Protein AF-A0A1D6GNK1-F1 (afdb_monomer_lite)

Radius of gyration: 24.68 Å; chains: 1; bounding box: 44×51×56 Å

Sequence (110 aa):
MMPVAHVVEWTYQKFAKYGMEVPQLTPSRIRLLSCNRTFSCSRAKEQLGYEPLVSLKDGLKRTVESYPHLQAQNHRSISKASIFLGNGNRMKLPSSLLQKQYFGKMRSKL

Organism: Zea mays (NCBI:txid4577)

Foldseek 3Di:
DVVVLVVQVVVQVVVVVVVDPDPPPDSVNCVVVVDPDDDDCPVVCVPVVDDDPDDPVVVVVVVCVVCVVPPPPPPVPPPVCCVVVVPPDPDPDDPVVVVVVVVVVVVVPD

pLDDT: mean 71.31, std 13.74, range [42.47, 94.38]

InterPro domains:
  IPR036291 NAD(P)-binding domain superfamily [SSF51735] (18-70)

Structure (mmCIF, N/CA/C/O backbone):
data_AF-A0A1D6GNK1-F1
#
_entry.id   AF-A0A1D6GNK1-F1
#
loop_
_atom_site.group_PDB
_atom_site.id
_atom_site.type_symbol
_atom_site.label_atom_id
_atom_site.label_alt_id
_atom_site.label_comp_id
_atom_site.label_asym_id
_atom_site.label_entity_id
_atom_site.label_seq_id
_atom_site.pdbx_PDB_ins_code
_atom_site.Cartn_x
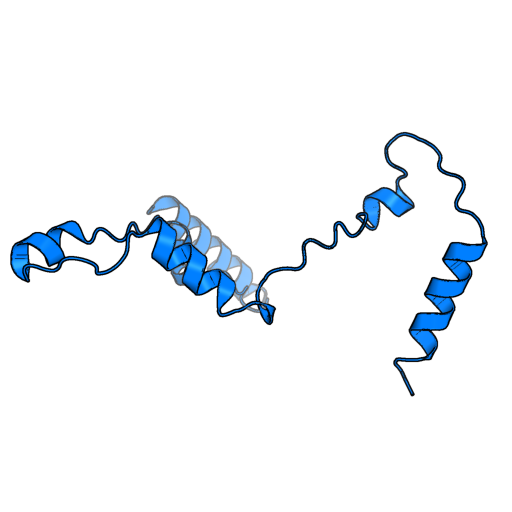_atom_site.Cartn_y
_atom_site.Cartn_z
_atom_site.occupancy
_atom_site.B_iso_or_equiv
_atom_site.auth_seq_id
_atom_site.auth_comp_id
_atom_site.auth_asym_id
_atom_site.auth_atom_id
_atom_site.pdbx_PDB_model_num
ATOM 1 N N . MET A 1 1 ? 14.592 9.598 6.555 1.00 56.69 1 MET A N 1
ATOM 2 C CA . MET A 1 1 ? 13.909 9.907 5.274 1.00 56.69 1 MET A CA 1
ATOM 3 C C . MET A 1 1 ? 14.633 10.950 4.415 1.00 56.69 1 MET A C 1
ATOM 5 O O . MET A 1 1 ? 14.673 10.761 3.209 1.00 56.69 1 MET A O 1
ATOM 9 N N . MET A 1 2 ? 15.238 12.006 4.979 1.00 65.94 2 MET A N 1
ATOM 10 C CA . MET A 1 2 ? 15.969 13.021 4.190 1.00 65.94 2 MET A CA 1
ATOM 11 C C . MET A 1 2 ? 17.198 12.535 3.387 1.00 65.94 2 MET A C 1
ATOM 13 O O . MET A 1 2 ? 17.350 13.006 2.264 1.00 65.94 2 MET A O 1
ATOM 17 N N . PRO A 1 3 ? 18.057 11.600 3.853 1.00 73.94 3 PRO A N 1
ATOM 18 C CA . PRO A 1 3 ? 19.281 11.278 3.106 1.00 73.94 3 PRO A CA 1
ATOM 19 C C . PRO A 1 3 ? 18.995 10.521 1.803 1.00 73.94 3 PRO A C 1
ATOM 21 O O . PRO A 1 3 ? 19.637 10.766 0.789 1.00 73.94 3 PRO A O 1
ATOM 24 N N . VAL A 1 4 ? 17.975 9.659 1.802 1.00 73.75 4 VAL A N 1
ATOM 25 C CA . VAL A 1 4 ? 17.554 8.910 0.609 1.00 73.75 4 VAL A CA 1
ATOM 26 C C . VAL A 1 4 ? 17.015 9.855 -0.464 1.00 73.75 4 VAL A C 1
ATOM 28 O O . VAL A 1 4 ? 17.313 9.671 -1.638 1.00 73.75 4 VAL A O 1
ATOM 31 N N . ALA A 1 5 ? 16.279 10.899 -0.073 1.00 69.38 5 ALA A N 1
ATOM 32 C CA . ALA A 1 5 ? 15.758 11.884 -1.017 1.00 69.38 5 ALA A CA 1
ATOM 33 C C . ALA A 1 5 ? 16.888 12.619 -1.759 1.00 69.38 5 ALA A C 1
ATOM 35 O O . ALA A 1 5 ? 16.835 12.712 -2.982 1.00 69.38 5 ALA A O 1
ATOM 36 N N . HIS A 1 6 ? 17.939 13.045 -1.048 1.00 78.19 6 HIS A N 1
ATOM 37 C CA . HIS A 1 6 ? 19.087 13.722 -1.663 1.00 78.19 6 HIS A CA 1
ATOM 38 C C . HIS A 1 6 ? 19.878 12.809 -2.609 1.00 78.19 6 HIS A C 1
ATOM 40 O O . HIS A 1 6 ? 20.309 13.245 -3.672 1.00 78.19 6 HIS A O 1
ATOM 46 N N . VAL A 1 7 ? 20.041 11.526 -2.264 1.00 80.44 7 VAL A N 1
ATOM 47 C CA . VAL A 1 7 ? 20.714 10.550 -3.140 1.00 80.44 7 VAL A CA 1
ATOM 48 C C . VAL A 1 7 ? 19.909 10.318 -4.424 1.00 80.44 7 VAL A C 1
ATOM 50 O O . VAL A 1 7 ? 20.475 10.270 -5.517 1.00 80.44 7 VAL A O 1
ATOM 53 N N . VAL A 1 8 ? 18.581 10.227 -4.321 1.00 75.50 8 VAL A N 1
ATOM 54 C CA . VAL A 1 8 ? 17.702 10.088 -5.493 1.00 75.50 8 VAL A CA 1
ATOM 55 C C . VAL A 1 8 ? 17.755 11.347 -6.358 1.00 75.50 8 VAL A C 1
ATOM 57 O O . VAL A 1 8 ? 17.873 11.251 -7.572 1.00 75.50 8 VAL A O 1
ATOM 60 N N . GLU A 1 9 ? 17.709 12.533 -5.762 1.00 77.94 9 GLU A N 1
ATOM 61 C CA . GLU A 1 9 ? 17.786 13.790 -6.507 1.00 77.94 9 GLU A CA 1
ATOM 62 C C . GLU A 1 9 ? 19.134 13.954 -7.226 1.00 77.94 9 GLU A C 1
ATOM 64 O O . GLU A 1 9 ? 19.174 14.301 -8.408 1.00 77.94 9 GLU A O 1
ATOM 69 N N . TRP A 1 10 ? 20.238 13.617 -6.555 1.00 80.94 10 TRP A N 1
ATOM 70 C CA . TRP A 1 10 ? 21.578 13.661 -7.136 1.00 80.94 10 TRP A CA 1
ATOM 71 C C . TRP A 1 10 ? 21.747 12.685 -8.303 1.00 80.94 10 TRP A C 1
ATOM 73 O O . TRP A 1 10 ? 22.263 13.061 -9.359 1.00 80.94 10 TRP A O 1
ATOM 83 N N . THR A 1 11 ? 21.283 11.442 -8.144 1.00 78.38 11 THR A N 1
ATOM 84 C CA . THR A 1 11 ? 21.312 10.453 -9.232 1.00 78.38 11 THR A CA 1
ATOM 85 C C . THR A 1 11 ? 20.488 10.940 -10.418 1.00 78.38 11 THR A C 1
ATOM 87 O O . THR A 1 11 ? 20.973 10.922 -11.546 1.00 78.38 11 THR A O 1
ATOM 90 N N . TYR A 1 12 ? 19.301 11.489 -10.174 1.00 74.94 12 TYR A N 1
ATOM 91 C CA . TYR A 1 12 ? 18.439 12.024 -11.221 1.00 74.94 12 TYR A CA 1
ATOM 92 C C . TYR A 1 12 ? 19.077 13.195 -11.981 1.00 74.94 12 TYR A C 1
ATOM 94 O O . TYR A 1 12 ? 19.057 13.206 -13.208 1.00 74.94 12 TYR A O 1
ATOM 102 N N . GLN A 1 13 ? 19.721 14.141 -11.286 1.00 75.50 13 GLN A N 1
ATOM 103 C CA . GLN A 1 13 ? 20.464 15.234 -11.928 1.00 75.50 13 GLN A CA 1
ATOM 104 C C . GLN A 1 13 ? 21.646 14.733 -12.765 1.00 75.50 13 GLN A C 1
ATOM 106 O O . GLN A 1 13 ? 21.953 15.308 -13.811 1.00 75.50 13 GLN A O 1
ATOM 111 N N . LYS A 1 14 ? 22.331 13.674 -12.317 1.00 76.62 14 LYS A N 1
ATOM 112 C CA . LYS A 1 14 ? 23.428 13.067 -13.075 1.00 76.62 14 LYS A CA 1
ATOM 113 C C . LYS A 1 14 ? 22.912 12.353 -14.320 1.00 76.62 14 LYS A C 1
ATOM 115 O O . LYS A 1 14 ? 23.453 12.608 -15.388 1.00 76.62 14 LYS A O 1
ATOM 120 N N . PHE A 1 15 ? 21.865 11.537 -14.216 1.00 71.50 15 PHE A N 1
ATOM 121 C CA . PHE A 1 15 ? 21.309 10.780 -15.345 1.00 71.50 15 PHE A CA 1
ATOM 122 C C . PHE A 1 15 ? 20.551 11.652 -16.357 1.00 71.50 15 PHE A C 1
ATOM 124 O O . PHE A 1 15 ? 20.661 1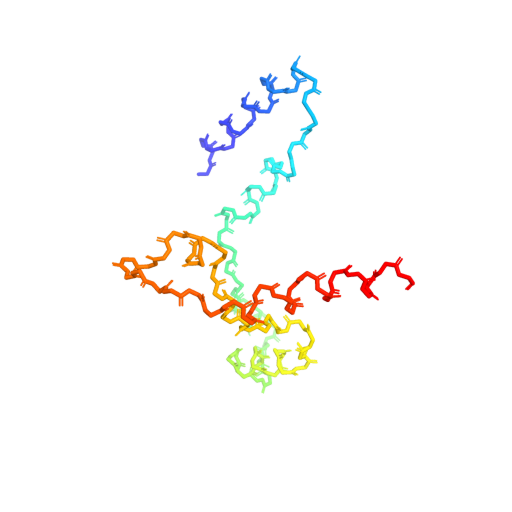1.404 -17.556 1.00 71.50 15 PHE A O 1
ATOM 131 N N . ALA A 1 16 ? 19.868 12.715 -15.915 1.00 68.06 16 ALA A N 1
ATOM 132 C CA . ALA A 1 16 ? 19.173 13.649 -16.806 1.00 68.06 16 ALA A CA 1
ATOM 133 C C . ALA A 1 16 ? 20.130 14.366 -17.776 1.00 68.06 16 ALA A C 1
ATOM 135 O O . ALA A 1 16 ? 19.777 14.610 -18.927 1.00 68.06 16 ALA A O 1
ATOM 136 N N . LYS A 1 17 ? 21.372 14.644 -17.351 1.00 69.00 17 LYS A N 1
ATOM 137 C CA . LYS A 1 17 ? 22.411 15.231 -18.219 1.00 69.00 17 LYS A CA 1
ATOM 138 C C . LYS A 1 17 ? 22.889 14.289 -19.328 1.00 69.00 17 LYS A C 1
ATOM 140 O O . LYS A 1 17 ? 23.434 14.766 -20.315 1.00 69.00 17 LYS A O 1
ATOM 145 N N . TYR A 1 18 ? 22.670 12.983 -19.182 1.00 73.25 18 TYR A N 1
ATOM 146 C CA . TYR A 1 18 ? 23.006 11.978 -20.192 1.00 73.25 18 TYR A CA 1
ATOM 147 C C . TYR A 1 18 ? 21.840 11.670 -21.148 1.00 73.25 18 TYR A C 1
ATOM 149 O O . TYR A 1 18 ? 21.936 10.725 -21.924 1.00 73.25 18 TYR A O 1
ATOM 157 N N . GLY A 1 19 ? 20.739 12.436 -21.105 1.00 69.88 19 GLY A N 1
ATOM 158 C CA . GLY A 1 19 ? 19.602 12.262 -22.022 1.00 69.88 19 GLY A CA 1
ATOM 159 C C . GLY A 1 19 ? 18.810 10.967 -21.811 1.00 69.88 19 GLY A C 1
ATOM 160 O O . GLY A 1 19 ? 18.034 10.572 -22.675 1.00 69.88 19 GLY A O 1
ATOM 161 N N . MET A 1 20 ? 19.011 10.295 -20.677 1.00 68.12 20 MET A N 1
ATOM 162 C CA . MET A 1 20 ? 18.274 9.088 -20.311 1.00 68.12 20 MET A CA 1
ATOM 163 C C . MET A 1 20 ? 16.834 9.458 -19.950 1.00 68.12 20 MET A C 1
ATOM 165 O O . MET A 1 20 ? 16.616 10.385 -19.165 1.00 68.12 20 MET A O 1
ATOM 169 N N . GLU A 1 21 ? 15.854 8.720 -20.479 1.00 65.94 21 GLU A N 1
ATOM 170 C CA . GLU A 1 21 ? 14.468 8.879 -20.045 1.00 65.94 21 GLU A CA 1
ATOM 171 C C . GLU A 1 21 ? 14.369 8.647 -18.538 1.00 65.94 21 GLU A C 1
ATOM 173 O O . GLU A 1 21 ? 14.903 7.689 -17.971 1.00 65.94 21 GLU A O 1
ATOM 178 N N . VAL A 1 22 ? 13.687 9.583 -17.894 1.00 61.81 22 VAL A N 1
ATOM 179 C CA . VAL A 1 22 ? 13.406 9.577 -16.469 1.00 61.81 22 VAL A CA 1
ATOM 180 C C . VAL A 1 22 ? 12.841 8.212 -16.059 1.00 61.81 22 VAL A C 1
ATOM 182 O O . VAL A 1 22 ? 11.763 7.833 -16.530 1.00 61.81 22 VAL A O 1
ATOM 185 N N . PRO A 1 23 ? 13.501 7.468 -15.152 1.00 65.00 23 PRO A N 1
ATOM 186 C CA . PRO A 1 23 ? 12.922 6.237 -14.646 1.00 65.00 23 PRO A CA 1
ATOM 187 C C . PRO A 1 23 ? 11.628 6.565 -13.894 1.00 65.00 23 PRO A C 1
ATOM 189 O O . PRO A 1 23 ? 11.521 7.593 -13.224 1.00 65.00 23 PRO A O 1
ATOM 192 N N . GLN A 1 24 ? 10.658 5.647 -13.919 1.00 67.00 24 GLN A N 1
ATOM 193 C CA . GLN A 1 24 ? 9.368 5.791 -13.219 1.00 67.00 24 GLN A CA 1
ATOM 194 C C . GLN A 1 24 ? 9.501 6.023 -11.700 1.00 67.00 24 GLN A C 1
ATOM 196 O O . GLN A 1 24 ? 8.526 6.328 -11.010 1.00 67.00 24 GLN A O 1
ATOM 201 N N . LEU A 1 25 ? 10.710 5.895 -11.161 1.00 67.44 25 LEU A N 1
ATOM 202 C CA . LEU A 1 25 ? 11.059 6.058 -9.764 1.00 67.44 25 LEU A CA 1
ATOM 203 C C . LEU A 1 25 ? 11.387 7.525 -9.417 1.00 67.44 25 LEU A C 1
ATOM 205 O O . LEU A 1 25 ? 12.500 7.873 -9.037 1.00 67.44 25 LEU A O 1
ATOM 209 N N . THR A 1 26 ? 10.397 8.406 -9.543 1.00 75.12 26 THR A N 1
ATOM 210 C CA . THR A 1 26 ? 10.494 9.814 -9.122 1.00 75.12 26 THR A CA 1
ATOM 211 C C . THR A 1 26 ? 10.656 9.917 -7.593 1.00 75.12 26 THR A C 1
ATOM 213 O O . THR A 1 26 ? 10.016 9.138 -6.875 1.00 75.12 26 THR A O 1
ATOM 216 N N . PRO A 1 27 ? 11.409 10.900 -7.053 1.00 72.38 27 PRO A N 1
ATOM 217 C CA . PRO A 1 27 ? 11.552 11.119 -5.608 1.00 72.38 27 PRO A CA 1
ATOM 218 C C . PRO A 1 27 ? 10.224 11.127 -4.838 1.00 72.38 27 PRO A C 1
ATOM 220 O O . PRO A 1 27 ? 10.122 10.547 -3.758 1.00 72.38 27 PRO A O 1
ATOM 223 N N . SER A 1 28 ? 9.173 11.711 -5.420 1.00 76.75 28 SER A N 1
ATOM 224 C CA . SER A 1 28 ? 7.818 11.723 -4.857 1.00 76.75 28 SER A CA 1
ATOM 225 C C . SER A 1 28 ? 7.246 10.315 -4.682 1.00 76.75 28 SER A C 1
ATOM 227 O O . SER A 1 28 ? 6.677 10.007 -3.637 1.00 76.75 28 SER A O 1
ATOM 229 N N . ARG A 1 29 ? 7.444 9.431 -5.671 1.00 77.94 29 ARG A N 1
ATOM 230 C CA . ARG A 1 29 ? 7.027 8.025 -5.598 1.00 77.94 29 ARG A CA 1
ATOM 231 C C . ARG A 1 29 ? 7.821 7.271 -4.539 1.00 77.94 29 ARG A C 1
ATOM 233 O O . ARG A 1 29 ? 7.223 6.563 -3.739 1.00 77.94 29 ARG A O 1
ATOM 240 N N . ILE A 1 30 ? 9.132 7.483 -4.459 1.00 78.75 30 ILE A N 1
ATOM 241 C CA . ILE A 1 30 ? 9.977 6.864 -3.425 1.00 78.75 30 ILE A CA 1
ATOM 242 C C . ILE A 1 30 ? 9.550 7.321 -2.033 1.00 78.75 30 ILE A C 1
ATOM 244 O O . ILE A 1 30 ? 9.437 6.502 -1.129 1.00 78.75 30 ILE A O 1
ATOM 248 N N . ARG A 1 31 ? 9.244 8.607 -1.855 1.00 78.56 31 ARG A N 1
ATOM 249 C CA . ARG A 1 31 ? 8.748 9.144 -0.585 1.00 78.56 31 ARG A CA 1
ATOM 250 C C . ARG A 1 31 ? 7.398 8.544 -0.196 1.00 78.56 31 ARG A C 1
ATOM 252 O O . ARG A 1 31 ? 7.206 8.212 0.969 1.00 78.56 31 ARG A O 1
ATOM 259 N N . LEU A 1 32 ? 6.482 8.391 -1.151 1.00 77.50 32 LEU A N 1
ATOM 260 C CA . LEU A 1 32 ? 5.188 7.747 -0.914 1.00 77.50 32 LEU A CA 1
ATOM 261 C C . LEU A 1 32 ? 5.338 6.266 -0.543 1.00 77.50 32 LEU A C 1
ATOM 263 O O . LEU A 1 32 ? 4.644 5.810 0.357 1.00 77.50 32 LEU A O 1
ATOM 267 N N . LEU A 1 33 ? 6.244 5.542 -1.203 1.00 78.56 33 LEU A N 1
ATOM 268 C CA . LEU A 1 33 ? 6.482 4.114 -0.968 1.00 78.56 33 LEU A CA 1
ATOM 269 C C . LEU A 1 33 ? 7.304 3.841 0.302 1.00 78.56 33 LEU A C 1
ATOM 271 O O . LEU A 1 33 ? 7.107 2.826 0.960 1.00 78.56 33 LEU A O 1
ATOM 275 N N . SER A 1 34 ? 8.233 4.734 0.646 1.00 77.69 34 SER A N 1
ATOM 276 C CA . SER A 1 34 ? 9.130 4.584 1.797 1.00 77.69 34 SER A CA 1
ATOM 277 C C . SER A 1 34 ? 8.430 4.878 3.124 1.00 77.69 34 SER A C 1
ATOM 279 O O . SER A 1 34 ? 8.750 4.262 4.141 1.00 77.69 34 SER A O 1
ATOM 281 N N . CYS A 1 35 ? 7.462 5.793 3.136 1.00 71.50 35 CYS A N 1
ATOM 282 C CA . CYS A 1 35 ? 6.683 6.080 4.332 1.00 71.50 35 CYS A CA 1
ATOM 283 C C . CYS A 1 35 ? 5.612 5.000 4.543 1.00 71.50 35 CYS A C 1
ATOM 285 O O . CYS A 1 35 ? 4.640 4.933 3.795 1.00 71.50 35 CYS A O 1
ATOM 287 N N . ASN A 1 36 ? 5.746 4.195 5.602 1.00 67.25 36 ASN A N 1
ATOM 288 C CA . ASN A 1 36 ? 4.697 3.268 6.019 1.00 67.25 36 ASN A CA 1
ATOM 289 C C . ASN A 1 36 ? 3.495 4.074 6.545 1.00 67.25 36 ASN A C 1
ATOM 291 O O . ASN A 1 36 ? 3.509 4.586 7.665 1.00 67.25 36 ASN A O 1
ATOM 295 N N . ARG A 1 37 ? 2.484 4.274 5.694 1.00 69.25 37 ARG A N 1
ATOM 296 C CA . ARG A 1 37 ? 1.251 4.980 6.053 1.00 69.25 37 ARG A CA 1
ATOM 297 C C . ARG A 1 37 ? 0.304 3.993 6.722 1.00 69.25 37 ARG A C 1
ATOM 299 O O . ARG A 1 37 ? -0.420 3.261 6.054 1.00 69.25 37 ARG A O 1
ATOM 306 N N . THR A 1 38 ? 0.313 3.974 8.047 1.00 76.69 38 THR A N 1
ATOM 307 C CA . THR A 1 38 ? -0.693 3.242 8.810 1.00 76.69 38 THR A CA 1
ATOM 308 C C . THR A 1 38 ? -1.993 4.048 8.815 1.00 76.69 38 THR A C 1
ATOM 310 O O . THR A 1 38 ? -2.021 5.225 9.174 1.00 76.69 38 THR A O 1
ATOM 313 N N . PHE A 1 39 ? -3.088 3.430 8.374 1.00 68.56 39 PHE A N 1
ATOM 314 C CA . PHE A 1 39 ? -4.420 4.018 8.492 1.00 68.56 39 PHE A CA 1
ATOM 315 C C . PHE A 1 39 ? -4.985 3.667 9.870 1.00 68.56 39 PHE A C 1
ATOM 317 O O . PHE A 1 39 ? -5.462 2.560 10.101 1.00 68.56 39 PHE A O 1
ATOM 324 N N . SER A 1 40 ? -4.881 4.608 10.810 1.00 77.62 40 SER A N 1
ATOM 325 C CA . SER A 1 40 ? -5.518 4.522 12.125 1.00 77.62 40 SER A CA 1
ATOM 326 C C . SER A 1 40 ? -6.910 5.152 12.055 1.00 77.62 40 SER A C 1
ATOM 328 O O . SER A 1 40 ? -7.046 6.353 11.827 1.00 77.62 40 SER A O 1
ATOM 330 N N . CYS A 1 41 ? -7.949 4.348 12.286 1.00 77.62 41 CYS A N 1
ATOM 331 C CA . CYS A 1 41 ? -9.326 4.835 12.423 1.00 77.62 41 CYS A CA 1
ATOM 332 C C . CYS A 1 41 ? -9.650 5.322 13.848 1.00 77.62 41 CYS A C 1
ATOM 334 O O . CYS A 1 41 ? -10.797 5.662 14.126 1.00 77.62 41 CYS A O 1
ATOM 336 N N . SER A 1 42 ? -8.666 5.370 14.754 1.00 82.88 42 SER A N 1
ATOM 337 C CA . SER A 1 42 ? -8.886 5.691 16.170 1.00 82.88 42 SER A CA 1
ATOM 338 C C . SER A 1 42 ? -9.497 7.082 16.358 1.00 82.88 42 SER A C 1
ATOM 340 O O . SER A 1 42 ? -10.459 7.228 17.102 1.00 82.88 42 SER A O 1
ATOM 342 N N . ARG A 1 43 ? -9.008 8.083 15.612 1.00 83.81 43 ARG A N 1
ATOM 343 C CA . ARG A 1 43 ? -9.550 9.452 15.660 1.00 83.81 43 ARG A CA 1
ATOM 344 C C . ARG A 1 43 ? -10.971 9.558 15.118 1.00 83.81 43 ARG A C 1
ATOM 346 O O . ARG A 1 43 ? -11.786 10.265 15.690 1.00 83.81 43 ARG A O 1
ATOM 353 N N . ALA A 1 44 ? -11.287 8.832 14.047 1.00 85.19 44 ALA A N 1
ATOM 354 C CA . ALA A 1 44 ? -12.638 8.825 13.491 1.00 85.19 44 ALA A CA 1
ATOM 355 C C . ALA A 1 44 ? -13.642 8.205 14.474 1.00 85.19 44 ALA A C 1
ATOM 357 O O . ALA A 1 44 ? -14.753 8.706 14.618 1.00 85.19 44 ALA A O 1
ATOM 358 N N . LYS A 1 45 ? -13.234 7.154 15.196 1.00 85.94 45 LYS A N 1
ATOM 359 C CA . LYS A 1 45 ? -14.057 6.540 16.242 1.00 85.94 45 LYS A CA 1
ATOM 360 C C . LYS A 1 45 ? -14.340 7.510 17.393 1.00 85.94 45 LYS A C 1
ATOM 362 O O . LYS A 1 45 ? -15.475 7.590 17.842 1.00 85.94 45 LYS A O 1
ATOM 367 N N . GLU A 1 46 ? -13.330 8.259 17.829 1.00 89.62 46 GLU A N 1
ATOM 368 C CA . GLU A 1 46 ? -13.450 9.228 18.926 1.00 89.62 46 GLU A CA 1
ATOM 369 C C . GLU A 1 46 ? -14.259 10.475 18.533 1.00 89.62 46 GLU A C 1
ATOM 371 O O . GLU A 1 46 ? -15.116 10.916 19.289 1.00 89.62 46 GLU A O 1
ATOM 376 N N . GLN A 1 47 ? -14.024 11.026 17.339 1.00 91.88 47 GLN A N 1
ATOM 377 C CA . GLN A 1 47 ? -14.629 12.294 16.919 1.00 91.88 47 GLN A CA 1
ATOM 378 C C . GLN A 1 47 ? -16.010 12.137 16.274 1.00 91.88 47 GLN A C 1
ATOM 380 O O . GLN A 1 47 ? -16.829 13.045 16.368 1.00 91.88 47 GLN A O 1
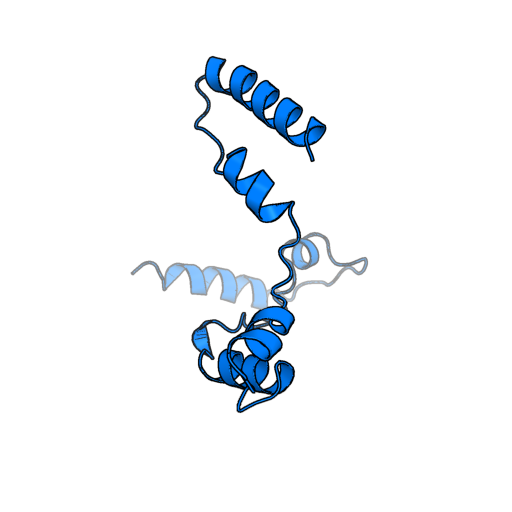ATOM 385 N N . LEU A 1 48 ? -16.263 11.021 15.585 1.00 89.31 48 LEU A N 1
ATOM 386 C CA . LEU A 1 48 ? -17.484 10.812 14.796 1.00 89.31 48 LEU A CA 1
ATOM 387 C C . LEU A 1 48 ? -18.352 9.671 15.338 1.00 89.31 48 LEU A C 1
ATOM 389 O O . LEU A 1 48 ? -19.360 9.338 14.721 1.00 89.31 48 LEU A O 1
ATOM 393 N N . GLY A 1 49 ? -17.946 9.024 16.439 1.00 87.81 49 GLY A N 1
ATOM 394 C CA . GLY A 1 49 ? -18.615 7.819 16.939 1.00 87.81 49 GLY A CA 1
ATOM 395 C C . GLY A 1 49 ? -18.577 6.663 15.935 1.00 87.81 49 GLY A C 1
ATOM 396 O O . GLY A 1 49 ? -19.429 5.781 15.972 1.00 87.81 49 GLY A O 1
ATOM 397 N N . TYR A 1 50 ? -17.625 6.687 14.997 1.00 83.81 50 TYR A N 1
ATOM 398 C CA . TYR A 1 50 ? -17.572 5.720 13.911 1.00 83.81 50 TYR A CA 1
ATOM 399 C C . TYR A 1 50 ? -17.292 4.311 14.444 1.00 83.81 50 TYR A C 1
ATOM 401 O O . TYR A 1 50 ? -16.208 4.033 14.970 1.00 83.81 50 TYR A O 1
ATOM 409 N N . GLU A 1 51 ? -18.244 3.404 14.241 1.00 86.19 51 GLU A N 1
ATOM 410 C CA . GLU A 1 51 ? -18.087 1.977 14.494 1.00 86.19 51 GLU A CA 1
ATOM 411 C C . GLU A 1 51 ? -18.205 1.200 13.173 1.00 86.19 51 GLU A C 1
ATOM 413 O O . GLU A 1 51 ? -19.224 1.296 12.485 1.00 86.19 51 GLU A O 1
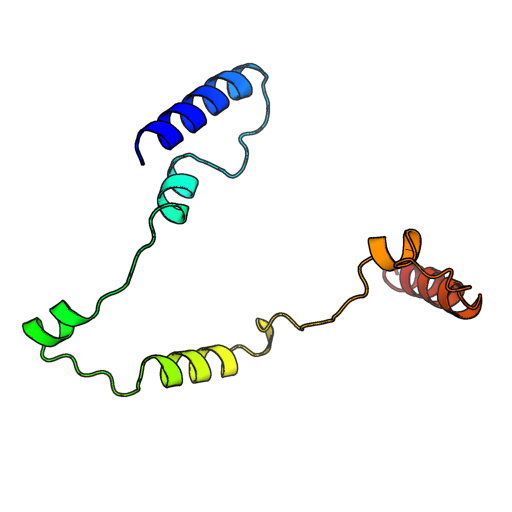ATOM 418 N N . PRO A 1 52 ? -17.158 0.464 12.756 1.00 82.44 52 PRO A N 1
ATOM 419 C CA . PRO A 1 52 ? -17.201 -0.272 11.502 1.00 82.44 52 PRO A CA 1
ATOM 420 C C . PRO A 1 52 ? -18.175 -1.453 11.602 1.00 82.44 52 PRO A C 1
ATOM 422 O O . PRO A 1 52 ? -18.066 -2.276 12.506 1.00 82.44 52 PRO A O 1
ATOM 425 N N . LEU A 1 53 ? -19.070 -1.582 10.614 1.00 88.81 53 LEU A N 1
ATOM 426 C CA . LEU A 1 53 ? -20.053 -2.676 10.524 1.00 88.81 53 LEU A CA 1
ATOM 427 C C . LEU A 1 53 ? -19.399 -4.072 10.494 1.00 88.81 53 LEU A C 1
ATOM 429 O O . LEU A 1 53 ? -20.007 -5.068 10.877 1.00 88.81 53 LEU A O 1
ATOM 433 N N . VAL A 1 54 ? -18.166 -4.153 9.993 1.00 89.00 54 VAL A N 1
ATOM 434 C CA . VAL A 1 54 ? -17.398 -5.395 9.869 1.00 89.00 54 VAL A CA 1
ATOM 435 C C . VAL A 1 54 ? -15.978 -5.198 10.379 1.00 89.00 54 VAL A C 1
ATOM 437 O O . VAL A 1 54 ? -15.403 -4.114 10.265 1.00 89.00 54 VAL A O 1
ATOM 440 N N . SER A 1 55 ? -15.384 -6.269 10.906 1.00 89.31 55 SER A N 1
ATOM 441 C CA . SER A 1 55 ? -13.979 -6.249 11.309 1.00 89.31 55 SER A CA 1
ATOM 442 C C . SER A 1 55 ? -13.064 -5.991 10.101 1.00 89.31 55 SER A C 1
ATOM 444 O O . SER A 1 55 ? -13.394 -6.339 8.965 1.00 89.31 55 SER A O 1
ATOM 446 N N . LEU A 1 56 ? -11.875 -5.423 10.336 1.00 86.75 56 LEU A N 1
ATOM 447 C CA . LEU A 1 56 ? -10.903 -5.151 9.266 1.00 86.75 56 LEU A CA 1
ATOM 448 C C . LEU A 1 56 ? -10.538 -6.420 8.475 1.00 86.75 56 LEU A C 1
ATOM 450 O O . LEU A 1 56 ? -10.404 -6.376 7.253 1.00 86.75 56 LEU A O 1
ATOM 454 N N . LYS A 1 57 ? -10.398 -7.557 9.170 1.00 90.25 57 LYS A N 1
ATOM 455 C CA . LYS A 1 57 ? -10.058 -8.847 8.556 1.00 90.25 57 LYS A CA 1
ATOM 456 C C . LYS A 1 57 ? -11.180 -9.343 7.645 1.00 90.25 57 LYS A C 1
ATOM 458 O O . LYS A 1 57 ? -10.906 -9.766 6.524 1.00 90.25 57 LYS A O 1
ATOM 463 N N . ASP A 1 58 ? -12.427 -9.238 8.097 1.00 93.44 58 ASP A N 1
ATOM 464 C CA . ASP A 1 58 ? -13.584 -9.668 7.308 1.00 93.44 58 ASP A CA 1
ATOM 465 C C . ASP A 1 58 ? -13.820 -8.755 6.109 1.00 93.44 58 ASP A C 1
ATOM 467 O O . ASP A 1 58 ? -14.086 -9.238 5.010 1.00 93.44 58 ASP A O 1
ATOM 471 N N . GLY A 1 59 ? -13.673 -7.440 6.293 1.00 91.69 59 GLY A N 1
ATOM 472 C CA . GLY A 1 59 ? -13.769 -6.469 5.205 1.00 91.69 59 GLY A CA 1
ATOM 473 C C . GLY A 1 59 ? -12.726 -6.728 4.117 1.00 91.69 59 GLY A C 1
ATOM 474 O O . GLY A 1 59 ? -13.058 -6.738 2.929 1.00 91.69 59 GLY A O 1
ATOM 475 N N . LEU A 1 60 ? -11.483 -7.022 4.511 1.00 90.94 60 LEU A N 1
ATOM 476 C CA . LEU A 1 60 ? -10.416 -7.362 3.572 1.00 90.94 60 LEU A CA 1
ATOM 477 C C . LEU A 1 60 ? -10.736 -8.646 2.799 1.00 90.94 60 LEU A C 1
ATOM 479 O O . LEU A 1 60 ? -10.612 -8.664 1.576 1.00 90.94 60 LEU A O 1
ATOM 483 N N . LYS A 1 61 ? -11.201 -9.692 3.491 1.00 93.00 61 LYS A N 1
ATOM 484 C CA . LYS A 1 61 ? -11.584 -10.963 2.866 1.00 93.00 61 LYS A CA 1
ATOM 485 C C . LYS A 1 61 ? -12.691 -10.771 1.825 1.00 93.00 61 LYS A C 1
ATOM 487 O O . LYS A 1 61 ? -12.504 -11.155 0.674 1.00 93.00 61 LYS A O 1
ATOM 492 N N . ARG A 1 62 ? -13.784 -10.093 2.192 1.00 93.19 62 ARG A N 1
ATOM 493 C CA . ARG A 1 62 ? -14.908 -9.798 1.280 1.00 93.19 62 ARG A CA 1
ATOM 494 C C . ARG A 1 62 ? -14.470 -8.973 0.069 1.00 93.19 62 ARG A C 1
ATOM 496 O O . ARG A 1 62 ? -14.941 -9.201 -1.040 1.00 93.19 62 ARG A O 1
ATOM 503 N N . THR A 1 63 ? -13.549 -8.030 0.272 1.00 92.00 63 THR A N 1
ATOM 504 C CA . THR A 1 63 ? -12.998 -7.211 -0.817 1.00 92.00 63 THR A CA 1
ATOM 505 C C . THR A 1 63 ? -12.210 -8.075 -1.799 1.00 92.00 63 THR A C 1
ATOM 507 O O . THR A 1 63 ? -12.439 -7.989 -2.998 1.00 92.00 63 THR A O 1
ATOM 510 N N . VAL A 1 64 ? -11.322 -8.949 -1.319 1.00 91.00 64 VAL A N 1
ATOM 511 C CA . VAL A 1 64 ? -10.535 -9.846 -2.186 1.00 91.00 64 VAL A CA 1
ATOM 512 C C . VAL A 1 64 ? -11.428 -10.843 -2.936 1.00 91.00 64 VAL A C 1
ATOM 514 O O . VAL A 1 64 ? -11.185 -11.125 -4.110 1.00 91.00 64 VAL A O 1
ATOM 517 N N . GLU A 1 65 ? -12.472 -11.355 -2.284 1.00 90.94 65 GLU A N 1
ATOM 518 C CA . GLU A 1 65 ? -13.456 -12.260 -2.895 1.00 90.94 65 GLU A CA 1
ATOM 519 C C . GLU A 1 65 ? -14.282 -11.578 -3.997 1.00 90.94 65 GLU A C 1
ATOM 521 O O . GLU A 1 65 ? -14.576 -12.210 -5.007 1.00 90.94 65 GLU A O 1
ATOM 526 N N . SER A 1 66 ? -14.592 -10.284 -3.851 1.00 94.38 66 SER A N 1
ATOM 527 C CA . SER A 1 66 ? -15.314 -9.485 -4.858 1.00 94.38 66 SER A CA 1
ATOM 528 C C . SER A 1 66 ? -14.536 -9.313 -6.171 1.00 94.38 66 SER A C 1
ATOM 530 O O . SER A 1 66 ? -15.125 -9.164 -7.242 1.00 94.38 66 SER A O 1
ATOM 532 N N . TYR A 1 67 ? -13.202 -9.382 -6.115 1.00 91.50 67 TYR A N 1
ATOM 533 C CA . TYR A 1 67 ? -12.318 -9.178 -7.265 1.00 91.50 67 TYR A CA 1
ATOM 534 C C . TYR A 1 67 ? -11.546 -10.455 -7.648 1.00 91.50 67 TYR A C 1
ATOM 536 O O . TYR A 1 67 ? -10.311 -10.464 -7.620 1.00 91.50 67 TYR A O 1
ATOM 544 N N . PRO A 1 68 ? -12.225 -11.540 -8.074 1.00 84.38 68 PRO A N 1
ATOM 545 C CA . PRO A 1 68 ? -11.570 -12.815 -8.373 1.00 84.38 68 PRO A CA 1
ATOM 546 C C . PRO A 1 68 ? -10.595 -12.722 -9.555 1.00 84.38 68 PRO A C 1
ATOM 548 O O . PRO A 1 68 ? -9.617 -13.456 -9.612 1.00 84.38 68 PRO A O 1
ATOM 551 N N . HIS A 1 69 ? -10.817 -11.789 -10.484 1.00 84.12 69 HIS A N 1
ATOM 552 C CA . HIS A 1 69 ? -9.964 -11.583 -11.659 1.00 84.12 69 HIS A CA 1
ATOM 553 C C . HIS A 1 69 ? -8.638 -10.863 -11.350 1.00 84.12 69 HIS A C 1
ATOM 555 O O . HIS A 1 69 ? -7.697 -10.962 -12.132 1.00 84.12 69 HIS A O 1
ATOM 561 N N . LEU A 1 70 ? -8.559 -10.135 -10.231 1.00 82.19 70 LEU A N 1
ATOM 562 C CA . LEU A 1 70 ? -7.338 -9.475 -9.746 1.00 82.19 70 LEU A CA 1
ATOM 563 C C . LEU A 1 70 ? -6.531 -10.375 -8.813 1.00 82.19 70 LEU A C 1
ATOM 565 O O . LEU A 1 70 ? -5.382 -10.056 -8.499 1.00 82.19 70 LEU A O 1
ATOM 569 N N . GLN A 1 71 ? -7.117 -11.487 -8.360 1.00 77.50 71 GLN A N 1
ATOM 570 C CA . GLN A 1 71 ? -6.370 -12.482 -7.615 1.00 77.50 71 GLN A CA 1
ATOM 571 C C . GLN A 1 71 ? -5.268 -12.987 -8.535 1.00 77.50 71 GLN A C 1
ATOM 573 O O . GLN A 1 71 ? -5.531 -13.616 -9.562 1.00 77.50 71 GLN A O 1
ATOM 578 N N . ALA A 1 72 ?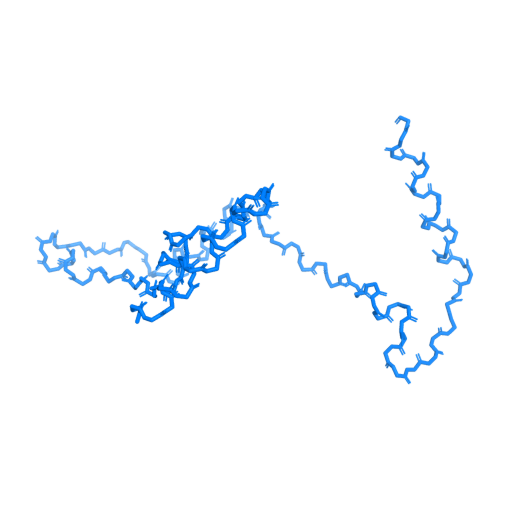 -4.024 -12.662 -8.178 1.00 72.62 72 ALA A N 1
ATOM 579 C CA . ALA A 1 72 ? -2.868 -13.212 -8.849 1.00 72.62 72 ALA A CA 1
ATOM 580 C C . ALA A 1 72 ? -3.012 -14.726 -8.753 1.00 72.62 72 ALA A C 1
ATOM 582 O O . ALA A 1 72 ? -2.852 -15.300 -7.672 1.00 72.62 72 ALA A O 1
ATOM 583 N N . GLN A 1 73 ? -3.381 -15.366 -9.866 1.00 64.19 73 GLN A N 1
ATOM 584 C CA . GLN A 1 73 ? -3.352 -16.811 -9.938 1.00 64.19 73 GLN A CA 1
ATOM 585 C C . GLN A 1 73 ? -1.935 -17.176 -9.531 1.00 64.19 73 GLN A C 1
ATOM 587 O O . GLN A 1 73 ? -0.972 -16.786 -10.196 1.00 64.19 73 GLN A O 1
ATOM 592 N N . ASN A 1 74 ? -1.800 -17.876 -8.405 1.00 62.50 74 ASN A N 1
ATOM 593 C CA . ASN A 1 74 ? -0.548 -18.495 -8.011 1.00 62.50 74 ASN A CA 1
ATOM 594 C C . ASN A 1 74 ? -0.337 -19.668 -8.968 1.00 62.50 74 ASN A C 1
ATOM 596 O O . ASN A 1 74 ? -0.359 -20.839 -8.596 1.00 62.50 74 ASN A O 1
ATOM 600 N N . HIS A 1 75 ? -0.188 -19.351 -10.252 1.00 57.66 75 HIS A N 1
ATOM 601 C CA . HIS A 1 75 ? 0.496 -20.218 -11.156 1.00 57.66 75 HIS A CA 1
ATOM 602 C C . HIS A 1 75 ? 1.897 -20.238 -10.567 1.00 57.66 75 HIS A C 1
ATOM 604 O O . HIS A 1 75 ? 2.680 -19.305 -10.762 1.00 57.66 75 HIS A O 1
ATOM 610 N N . ARG A 1 76 ? 2.193 -21.279 -9.780 1.00 59.44 76 ARG A N 1
ATOM 611 C CA . ARG A 1 76 ? 3.557 -21.748 -9.550 1.00 59.44 76 ARG A CA 1
ATOM 612 C C . ARG A 1 76 ? 4.109 -22.133 -10.920 1.00 59.44 76 ARG A C 1
ATOM 614 O O . ARG A 1 76 ? 4.290 -23.303 -11.233 1.00 59.44 76 ARG A O 1
ATOM 621 N N . SER A 1 77 ? 4.285 -21.138 -11.785 1.00 62.12 77 SER A N 1
ATOM 622 C CA . SER A 1 77 ? 4.961 -21.271 -13.049 1.00 62.12 77 SER A CA 1
ATOM 623 C C . SER A 1 77 ? 6.377 -21.561 -12.617 1.00 62.12 77 SER A C 1
ATOM 625 O O . SER A 1 77 ? 7.034 -20.710 -12.008 1.00 62.12 77 SER A O 1
ATOM 627 N N . ILE A 1 78 ? 6.790 -22.799 -12.844 1.00 64.50 78 ILE A N 1
ATOM 628 C CA . ILE A 1 78 ? 8.168 -23.229 -12.695 1.00 64.50 78 ILE A CA 1
ATOM 629 C C . ILE A 1 78 ? 9.017 -22.134 -13.341 1.00 64.50 78 ILE A C 1
ATOM 631 O O . ILE A 1 78 ? 8.825 -21.803 -14.514 1.00 64.50 78 ILE A O 1
ATOM 635 N N . SER A 1 79 ? 9.871 -21.490 -12.543 1.00 66.75 79 SER A N 1
ATOM 636 C CA . SER A 1 79 ? 10.679 -20.376 -13.025 1.00 66.75 79 SER A CA 1
ATOM 637 C C . SER A 1 79 ? 11.436 -20.841 -14.264 1.00 66.75 79 SER A C 1
ATOM 639 O O . SER A 1 79 ? 12.011 -21.931 -14.257 1.00 66.75 79 SER A O 1
ATOM 641 N N . LYS A 1 80 ? 11.474 -20.039 -15.333 1.00 65.94 80 LYS A N 1
ATOM 642 C CA . LYS A 1 80 ? 12.258 -20.386 -16.532 1.00 65.94 80 LYS A CA 1
ATOM 643 C C . LYS A 1 80 ? 13.703 -20.717 -16.150 1.00 65.94 80 LYS A C 1
ATOM 645 O O . LYS A 1 80 ? 14.273 -21.660 -16.685 1.00 65.94 80 LYS A O 1
ATOM 650 N N . ALA A 1 81 ? 14.238 -20.023 -15.143 1.00 66.69 81 ALA A N 1
ATOM 651 C CA . ALA A 1 81 ? 15.537 -20.324 -14.559 1.00 66.69 81 ALA A CA 1
ATOM 652 C C . ALA A 1 81 ? 15.612 -21.752 -13.994 1.00 66.69 81 ALA A C 1
ATOM 654 O O . ALA A 1 81 ? 16.571 -22.447 -14.281 1.00 66.69 81 ALA A O 1
ATOM 655 N N . SER A 1 82 ? 14.593 -22.240 -13.277 1.00 65.81 82 SER A N 1
ATOM 656 C CA . SER A 1 82 ? 14.566 -23.633 -12.794 1.00 65.81 82 SER A CA 1
ATOM 657 C C . SER A 1 82 ? 14.429 -24.679 -13.907 1.00 65.81 82 SER A C 1
ATOM 659 O O . SER A 1 82 ? 14.910 -25.794 -13.731 1.00 65.81 82 SER A O 1
ATOM 661 N N . ILE A 1 83 ? 13.843 -24.325 -15.059 1.00 67.94 83 ILE A N 1
ATOM 662 C CA . ILE A 1 83 ? 13.799 -25.204 -16.242 1.00 67.94 83 ILE A CA 1
ATOM 663 C C . ILE A 1 83 ? 15.186 -25.297 -16.891 1.00 67.94 83 ILE A C 1
ATOM 665 O O . ILE A 1 83 ? 15.634 -26.391 -17.217 1.00 67.94 83 ILE A O 1
ATOM 669 N N . PHE A 1 84 ? 15.872 -24.164 -17.070 1.00 65.00 84 PHE A N 1
ATOM 670 C CA . PHE A 1 84 ? 17.163 -24.119 -17.768 1.00 65.00 84 PHE A CA 1
ATOM 671 C C . PHE A 1 84 ? 18.356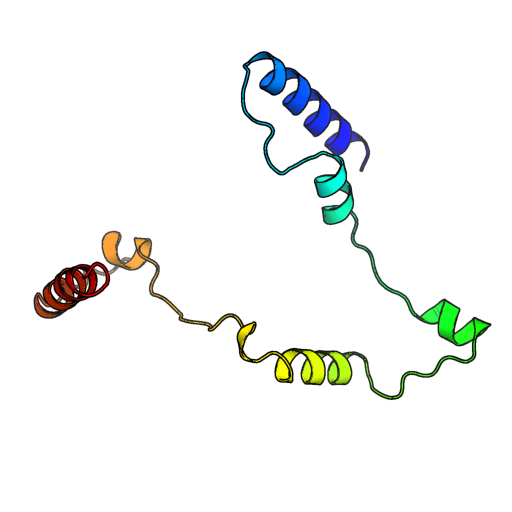 -24.508 -16.891 1.00 65.00 84 PHE A C 1
ATOM 673 O O . PHE A 1 84 ? 19.279 -25.158 -17.369 1.00 65.00 84 PHE A O 1
ATOM 680 N N . LEU A 1 85 ? 18.347 -24.113 -15.619 1.00 71.31 85 LEU A N 1
ATOM 681 C CA . LEU A 1 85 ? 19.447 -24.338 -14.678 1.00 71.31 85 LEU A CA 1
ATOM 682 C C . LEU A 1 85 ? 19.243 -25.593 -13.826 1.00 71.31 85 LEU A C 1
ATOM 684 O O . LEU A 1 85 ? 20.130 -25.925 -13.049 1.00 71.31 85 LEU A O 1
ATOM 688 N N . GLY A 1 86 ? 18.093 -26.269 -13.976 1.00 58.09 86 GLY A N 1
ATOM 689 C CA . GLY A 1 86 ? 17.788 -27.580 -13.407 1.00 58.09 86 GLY A CA 1
ATOM 690 C C . GLY A 1 86 ? 18.170 -27.698 -11.939 1.00 58.09 86 GLY A C 1
ATOM 691 O O . GLY A 1 86 ? 19.227 -28.238 -11.665 1.00 58.09 86 GLY A O 1
ATOM 692 N N . ASN A 1 87 ? 17.314 -27.198 -11.039 1.00 56.66 87 ASN A N 1
ATOM 693 C CA . ASN A 1 87 ? 17.353 -27.174 -9.558 1.00 56.66 87 ASN A CA 1
ATOM 694 C C . ASN A 1 87 ? 18.279 -28.183 -8.801 1.00 56.66 87 ASN A C 1
ATOM 696 O O . ASN A 1 87 ? 17.836 -28.909 -7.918 1.00 56.66 87 ASN A O 1
ATOM 700 N N . GLY A 1 88 ? 19.573 -28.248 -9.114 1.00 58.84 88 GLY A N 1
ATOM 701 C CA . GLY A 1 88 ? 20.537 -29.210 -8.568 1.00 58.84 88 GLY A CA 1
ATOM 702 C C . GLY A 1 88 ? 20.406 -30.661 -9.061 1.00 58.84 88 GLY A C 1
ATOM 703 O O . GLY A 1 88 ? 21.321 -31.443 -8.834 1.00 58.84 88 GLY A O 1
ATOM 704 N N . ASN A 1 89 ? 19.336 -31.031 -9.775 1.00 58.91 89 ASN A N 1
ATOM 705 C CA . ASN A 1 89 ? 19.129 -32.384 -10.302 1.00 58.91 89 ASN A CA 1
ATOM 706 C C . ASN A 1 89 ? 18.886 -32.341 -11.815 1.00 58.91 89 ASN A C 1
ATOM 708 O O . ASN A 1 89 ? 17.960 -31.677 -12.283 1.00 58.91 89 ASN A O 1
ATOM 712 N N . ARG A 1 90 ? 19.704 -33.078 -12.586 1.00 48.56 90 ARG A N 1
ATOM 713 C CA . ARG A 1 90 ? 19.588 -33.201 -14.052 1.00 48.56 90 ARG A CA 1
ATOM 714 C C . ARG A 1 90 ? 18.271 -33.887 -14.439 1.00 48.56 90 ARG A C 1
ATOM 716 O O . ARG A 1 90 ? 18.243 -35.090 -14.698 1.00 48.56 90 ARG A O 1
ATOM 723 N N . MET A 1 91 ? 17.177 -33.136 -14.518 1.00 51.91 91 MET A N 1
ATOM 724 C CA . MET A 1 91 ? 15.958 -33.621 -15.160 1.00 51.91 91 MET A CA 1
ATOM 725 C C . MET A 1 91 ? 16.208 -33.698 -16.668 1.00 51.91 91 MET A C 1
ATOM 727 O O . MET A 1 91 ? 16.361 -32.681 -17.341 1.00 51.91 91 MET A O 1
ATOM 731 N N . LYS A 1 92 ? 16.252 -34.918 -17.212 1.00 55.53 92 LYS A N 1
ATOM 732 C CA . LYS A 1 92 ? 16.120 -35.137 -18.655 1.00 55.53 92 LYS A CA 1
ATOM 733 C C . LYS A 1 92 ? 14.700 -34.716 -19.041 1.00 55.53 92 LYS A C 1
ATOM 735 O O . LYS A 1 92 ? 13.747 -35.395 -18.665 1.00 55.53 92 LYS A O 1
ATOM 740 N N . LEU A 1 93 ? 14.545 -33.590 -19.739 1.00 55.44 93 LEU A N 1
ATOM 741 C CA . LEU A 1 93 ? 13.242 -33.208 -20.283 1.00 55.44 93 LEU A CA 1
ATOM 742 C C . LEU A 1 93 ? 12.800 -34.271 -21.304 1.00 55.44 93 LEU A C 1
ATOM 744 O O . LEU A 1 93 ? 13.556 -34.542 -22.241 1.00 55.44 93 LEU A O 1
ATOM 748 N N . PRO A 1 94 ? 11.594 -34.854 -21.182 1.00 54.84 94 PRO A N 1
ATOM 749 C CA . PRO A 1 94 ? 11.033 -35.649 -22.261 1.00 54.84 94 PRO A CA 1
ATOM 750 C C . PRO A 1 94 ? 10.761 -34.727 -23.456 1.00 54.84 94 PRO A C 1
ATOM 752 O O . PRO A 1 94 ? 10.124 -33.676 -23.331 1.00 54.84 94 PRO A O 1
ATOM 755 N N . SER A 1 95 ? 11.252 -35.130 -24.625 1.00 54.88 95 SER A N 1
ATOM 756 C CA . SER A 1 95 ? 11.195 -34.409 -25.907 1.00 54.88 95 SER A CA 1
ATOM 757 C C . SER A 1 95 ? 9.781 -33.980 -26.336 1.00 54.88 95 SER A C 1
ATOM 759 O O . SER A 1 95 ? 9.629 -33.066 -27.144 1.00 54.88 95 SER A O 1
ATOM 761 N N . SER A 1 96 ? 8.736 -34.555 -25.737 1.00 53.62 96 SER A N 1
ATOM 762 C CA . SER A 1 96 ? 7.329 -34.211 -25.964 1.00 53.62 96 SER A CA 1
ATOM 763 C C . SER A 1 96 ? 6.893 -32.852 -25.387 1.00 53.62 96 SER A C 1
ATOM 765 O O . SER A 1 96 ? 5.919 -32.273 -25.876 1.00 53.62 96 SER A O 1
ATOM 767 N N . LEU A 1 97 ? 7.595 -32.304 -24.383 1.00 54.62 97 LEU A N 1
ATOM 768 C CA . LEU A 1 97 ? 7.259 -30.997 -23.788 1.00 54.62 97 LEU A CA 1
ATOM 769 C C . LEU A 1 97 ? 7.793 -29.809 -24.598 1.00 54.62 97 LEU A C 1
ATOM 771 O O . LEU A 1 97 ? 7.136 -28.770 -24.656 1.00 54.62 97 LEU A O 1
ATOM 775 N N . LEU A 1 98 ? 8.926 -29.974 -25.288 1.00 54.16 98 LEU A N 1
ATOM 776 C CA . LEU A 1 98 ? 9.444 -28.945 -26.194 1.00 54.16 98 LEU A CA 1
ATOM 777 C C . LEU A 1 98 ? 8.486 -28.724 -27.372 1.00 54.16 98 LEU A C 1
ATOM 779 O O . LEU A 1 98 ? 8.197 -27.585 -27.733 1.00 54.16 98 LEU A O 1
ATOM 783 N N . GLN A 1 99 ? 7.909 -29.795 -27.916 1.00 50.66 99 GLN A N 1
ATOM 784 C CA . GLN A 1 99 ? 7.084 -29.712 -29.121 1.00 50.66 99 GLN A CA 1
ATOM 785 C C . GLN A 1 99 ? 5.767 -28.947 -28.904 1.00 50.66 99 GLN A C 1
ATOM 787 O O . GLN A 1 99 ? 5.369 -28.152 -29.756 1.00 50.66 99 GLN A O 1
ATOM 792 N N . LYS A 1 100 ? 5.127 -29.088 -27.734 1.00 52.12 100 LYS A N 1
ATOM 793 C CA . LYS A 1 100 ? 3.906 -28.328 -27.395 1.00 52.12 100 LYS A CA 1
ATOM 794 C C . LYS A 1 100 ? 4.171 -26.830 -27.218 1.00 52.12 100 LYS A C 1
ATOM 796 O O . LYS A 1 100 ? 3.313 -26.016 -27.559 1.00 52.12 100 LYS A O 1
ATOM 801 N N . GLN A 1 101 ? 5.360 -26.454 -26.742 1.00 55.16 101 GLN A N 1
ATOM 802 C CA . GLN A 1 101 ? 5.710 -25.053 -26.510 1.00 55.16 101 GLN A CA 1
ATOM 803 C C . GLN A 1 101 ? 6.012 -24.291 -27.811 1.00 55.16 101 GLN A C 1
ATOM 805 O O . GLN A 1 101 ? 5.646 -23.121 -27.925 1.00 55.16 101 GLN A O 1
ATOM 810 N N . TYR A 1 102 ? 6.591 -24.955 -28.818 1.00 48.88 102 TYR A N 1
ATOM 811 C CA . TYR A 1 102 ? 6.761 -24.369 -30.154 1.00 48.88 102 TYR A CA 1
ATOM 812 C C . TYR A 1 102 ? 5.436 -24.275 -30.929 1.00 48.88 102 TYR A C 1
ATOM 814 O O . TYR A 1 102 ? 5.189 -23.267 -31.590 1.00 48.88 102 TYR A O 1
ATOM 822 N N . PHE A 1 103 ? 4.540 -25.261 -30.800 1.00 48.44 103 PHE A N 1
ATOM 823 C CA . PHE A 1 103 ? 3.262 -25.264 -31.528 1.00 48.44 103 PHE A CA 1
ATOM 824 C C . PHE A 1 103 ? 2.255 -24.227 -30.999 1.00 48.44 103 PHE A C 1
ATOM 826 O O . PHE A 1 103 ? 1.554 -23.584 -31.779 1.00 48.44 103 PHE A O 1
ATOM 833 N N . GLY A 1 104 ? 2.214 -23.991 -29.681 1.00 49.12 104 GLY A N 1
ATOM 834 C CA . GLY A 1 104 ? 1.326 -22.986 -29.079 1.00 49.12 104 GLY A CA 1
ATOM 835 C C . GLY A 1 104 ? 1.657 -21.539 -29.471 1.00 49.12 104 GLY A C 1
ATOM 836 O O . GLY A 1 104 ? 0.769 -20.690 -29.495 1.00 49.12 104 GLY A O 1
ATOM 837 N N . LYS A 1 105 ? 2.915 -21.253 -29.837 1.00 48.50 105 LYS A N 1
ATOM 838 C CA . LYS A 1 105 ? 3.359 -19.913 -30.258 1.00 48.50 105 LYS A CA 1
ATOM 839 C C . LYS A 1 105 ? 2.935 -19.559 -31.691 1.00 48.50 105 LYS A C 1
ATOM 841 O O . LYS A 1 105 ? 2.819 -18.377 -32.000 1.00 48.50 105 LYS A O 1
ATOM 846 N N . MET A 1 106 ? 2.672 -20.558 -32.539 1.00 46.94 106 MET A N 1
ATOM 847 C CA . MET A 1 106 ? 2.221 -20.361 -33.925 1.00 46.94 106 MET A CA 1
ATOM 848 C C . MET A 1 106 ? 0.718 -20.060 -34.033 1.00 46.94 106 MET A C 1
ATOM 850 O O . MET A 1 106 ? 0.290 -19.467 -35.015 1.00 46.94 106 MET A O 1
ATOM 854 N N . ARG A 1 107 ? -0.091 -20.423 -33.026 1.00 46.91 107 ARG A N 1
ATOM 855 C CA . ARG A 1 107 ? -1.556 -20.248 -33.068 1.00 46.91 107 ARG A CA 1
ATOM 856 C C . ARG A 1 107 ? -2.054 -18.917 -32.488 1.00 46.91 107 ARG A C 1
ATOM 858 O O . ARG A 1 107 ? -3.217 -18.595 -32.660 1.00 46.91 107 ARG A O 1
ATOM 865 N N . SER A 1 108 ? -1.200 -18.131 -31.826 1.00 45.28 108 SER A N 1
ATOM 866 C CA . SER A 1 108 ? -1.568 -16.809 -31.279 1.00 45.28 108 SER A CA 1
ATOM 867 C C . SER A 1 108 ? -1.184 -15.636 -32.196 1.00 45.28 108 SER A C 1
ATOM 869 O O . SER A 1 108 ? -1.067 -14.506 -31.720 1.00 45.28 108 SER A O 1
ATOM 871 N N . LYS A 1 109 ? -0.854 -15.913 -33.462 1.00 50.94 109 LYS A N 1
ATOM 872 C CA . LYS A 1 109 ? -0.363 -14.923 -34.435 1.00 50.94 109 LYS A CA 1
ATOM 873 C C . LYS A 1 109 ? -1.072 -14.996 -35.796 1.00 50.94 109 LYS A C 1
ATOM 875 O O . LYS A 1 109 ? -0.580 -14.400 -36.750 1.00 50.94 109 LYS A O 1
ATOM 880 N N . LEU A 1 110 ? -2.195 -15.712 -35.855 1.00 42.47 110 LEU A N 1
ATOM 881 C CA . LEU A 1 110 ? -3.172 -15.693 -36.943 1.00 42.47 110 LEU A CA 1
ATOM 882 C C . LEU A 1 110 ? -4.456 -15.062 -36.415 1.00 42.47 110 LEU A C 1
ATOM 884 O O . LEU A 1 110 ? -4.839 -15.442 -35.283 1.00 42.47 110 LEU A O 1
#

Secondary structure (DSSP, 8-state):
-HHHHHHHHHHHHHHHTTTPPPPS--HHHHHHHHS------HHHHHHH----SS-HHHHHHHHHHH-TTTS--------HHHHHHTTSS-----HHHHHHHHHHHHTT--